Protein AF-C5KFU1-F1 (afdb_monomer)

Mean predicted aligned error: 5.85 Å

Structure (mmCIF, N/CA/C/O backbone):
data_AF-C5KFU1-F1
#
_entry.id   AF-C5KFU1-F1
#
loop_
_atom_site.group_PDB
_atom_site.id
_atom_site.type_symbol
_atom_site.label_atom_id
_atom_site.label_alt_id
_atom_site.label_comp_id
_atom_site.label_asym_id
_atom_site.label_entity_id
_atom_site.label_seq_id
_atom_site.pdbx_PDB_ins_code
_atom_site.Cartn_x
_atom_site.Cartn_y
_atom_site.Cartn_z
_atom_site.occupancy
_atom_site.B_iso_or_equiv
_atom_site.auth_seq_id
_atom_site.auth_comp_id
_atom_site.auth_asym_id
_atom_site.auth_atom_id
_atom_site.pdbx_PDB_model_num
ATOM 1 N N . MET A 1 1 ? 23.909 -7.661 12.023 1.00 32.44 1 MET A N 1
ATOM 2 C CA . MET A 1 1 ? 24.406 -8.267 10.771 1.00 32.44 1 MET A CA 1
ATOM 3 C C . MET A 1 1 ? 23.389 -7.959 9.678 1.00 32.44 1 MET A C 1
ATOM 5 O O . MET A 1 1 ? 22.402 -8.667 9.555 1.00 32.44 1 MET A O 1
ATOM 9 N N . HIS A 1 2 ? 23.560 -6.827 8.987 1.00 33.78 2 HIS A N 1
ATOM 10 C CA . HIS A 1 2 ? 22.727 -6.436 7.845 1.00 33.78 2 HIS A CA 1
ATOM 11 C C . HIS A 1 2 ? 23.196 -7.223 6.617 1.00 33.78 2 HIS A C 1
ATOM 13 O O . HIS A 1 2 ? 24.215 -6.885 6.025 1.00 33.78 2 HIS A O 1
ATOM 19 N N . VAL A 1 3 ? 22.464 -8.271 6.242 1.00 35.06 3 VAL A N 1
ATOM 20 C CA . VAL A 1 3 ? 22.690 -9.031 4.999 1.00 35.06 3 VAL A CA 1
ATOM 21 C C . VAL A 1 3 ? 21.727 -8.532 3.913 1.00 35.06 3 VAL A C 1
ATOM 23 O O . VAL A 1 3 ? 21.016 -9.309 3.294 1.00 35.06 3 VAL A O 1
ATOM 26 N N . MET A 1 4 ? 21.632 -7.212 3.724 1.00 42.28 4 MET A N 1
ATOM 27 C CA . MET A 1 4 ? 20.799 -6.611 2.662 1.00 42.28 4 MET A CA 1
ATOM 28 C C . MET A 1 4 ? 21.600 -5.775 1.655 1.00 42.28 4 MET A C 1
ATOM 30 O O . MET A 1 4 ? 21.015 -5.284 0.700 1.00 42.28 4 MET A O 1
ATOM 34 N N . SER A 1 5 ? 22.923 -5.628 1.813 1.00 41.75 5 SER A N 1
ATOM 35 C CA . SER A 1 5 ? 23.741 -4.774 0.931 1.00 41.75 5 SER A CA 1
ATOM 36 C C . SER A 1 5 ? 24.549 -5.528 -0.135 1.00 41.75 5 SER A C 1
ATOM 38 O O . SER A 1 5 ? 25.476 -4.951 -0.695 1.00 41.75 5 SER A O 1
ATOM 40 N N . LEU A 1 6 ? 24.276 -6.814 -0.377 1.00 42.38 6 LEU A N 1
ATOM 41 C CA . LEU A 1 6 ? 25.052 -7.635 -1.324 1.00 42.38 6 LEU A CA 1
ATOM 42 C C . LEU A 1 6 ? 24.289 -8.001 -2.595 1.00 42.38 6 LEU A C 1
ATOM 44 O O . LEU A 1 6 ? 24.774 -8.807 -3.383 1.00 42.38 6 LEU A O 1
ATOM 48 N N . VAL A 1 7 ? 23.100 -7.441 -2.789 1.00 52.97 7 VAL A N 1
ATOM 49 C CA . VAL A 1 7 ? 22.285 -7.758 -3.953 1.00 52.97 7 VAL A CA 1
ATOM 50 C C . VAL A 1 7 ? 21.918 -6.459 -4.637 1.00 52.97 7 VAL A C 1
ATOM 52 O O . VAL A 1 7 ? 21.150 -5.668 -4.084 1.00 52.97 7 VAL A O 1
ATOM 55 N N . ASP A 1 8 ? 22.532 -6.219 -5.795 1.00 59.06 8 ASP A N 1
ATOM 56 C CA . ASP A 1 8 ? 22.275 -5.023 -6.584 1.00 59.06 8 ASP A CA 1
ATOM 57 C C . ASP A 1 8 ? 20.764 -4.887 -6.828 1.00 59.06 8 ASP A C 1
ATOM 59 O O . ASP A 1 8 ? 20.093 -5.881 -7.141 1.00 59.06 8 ASP A O 1
ATOM 63 N N . PRO A 1 9 ? 20.193 -3.685 -6.644 1.00 66.06 9 PRO A N 1
ATOM 64 C CA . PRO A 1 9 ? 18.788 -3.459 -6.931 1.00 66.06 9 PRO A CA 1
ATOM 65 C C . PRO A 1 9 ? 18.484 -3.822 -8.386 1.00 66.06 9 PRO A C 1
ATOM 67 O O . PRO A 1 9 ? 19.321 -3.646 -9.275 1.00 66.06 9 PRO A O 1
ATOM 70 N N . MET A 1 10 ? 17.273 -4.330 -8.630 1.00 76.62 10 MET A N 1
ATOM 71 C CA . MET A 1 10 ? 16.796 -4.580 -9.984 1.00 76.62 10 MET A CA 1
ATOM 72 C C . MET A 1 10 ? 16.982 -3.311 -10.816 1.00 76.62 10 MET A C 1
ATOM 74 O O . MET A 1 10 ? 16.533 -2.234 -10.420 1.00 76.62 10 MET A O 1
ATOM 78 N N . ALA A 1 11 ? 17.663 -3.447 -11.955 1.00 80.44 11 ALA A N 1
ATOM 79 C CA . ALA A 1 11 ? 17.890 -2.331 -12.859 1.00 80.44 11 ALA A CA 1
ATOM 80 C C . ALA A 1 11 ? 16.551 -1.673 -13.219 1.00 80.44 11 ALA A C 1
ATOM 82 O O . ALA A 1 11 ? 15.593 -2.375 -13.547 1.00 80.44 11 ALA A O 1
ATOM 83 N N . GLU A 1 12 ? 16.494 -0.339 -13.190 1.00 80.56 12 GLU A N 1
ATOM 84 C CA . GLU A 1 12 ? 15.259 0.429 -13.419 1.00 80.56 12 GLU A CA 1
ATOM 85 C C . GLU A 1 12 ? 14.545 0.034 -14.722 1.00 80.56 12 GLU A C 1
ATOM 87 O O . GLU A 1 12 ? 13.318 -0.063 -14.758 1.00 80.56 12 GLU A O 1
ATOM 92 N N . ASP A 1 13 ? 15.310 -0.270 -15.775 1.00 87.38 13 ASP A N 1
ATOM 93 C CA . ASP A 1 13 ? 14.774 -0.756 -17.050 1.00 87.38 13 ASP A CA 1
ATOM 94 C C . ASP A 1 13 ? 14.004 -2.080 -16.898 1.00 87.38 13 ASP A C 1
ATOM 96 O O . ASP A 1 13 ? 12.928 -2.249 -17.468 1.00 87.38 13 ASP A O 1
ATOM 100 N N . MET A 1 14 ? 14.496 -3.011 -16.076 1.00 88.50 14 MET A N 1
ATOM 101 C CA . MET A 1 14 ? 13.814 -4.283 -15.836 1.00 88.50 14 MET A CA 1
ATOM 102 C C . MET A 1 14 ? 12.508 -4.084 -15.063 1.00 88.50 14 MET A C 1
ATOM 104 O O . MET A 1 14 ? 11.489 -4.653 -15.453 1.00 88.50 14 MET A O 1
ATOM 108 N N . SER A 1 15 ? 12.513 -3.244 -14.023 1.00 88.12 15 SER A N 1
ATOM 109 C CA . SER A 1 15 ? 11.301 -2.911 -13.261 1.00 88.12 15 SER A CA 1
ATOM 110 C C . SER A 1 15 ? 10.228 -2.327 -14.178 1.00 88.12 15 SER A C 1
ATOM 112 O O . SER A 1 15 ? 9.089 -2.792 -14.190 1.00 88.12 15 SER A O 1
ATOM 114 N N . LYS A 1 16 ? 10.615 -1.387 -15.048 1.00 90.56 16 LYS A N 1
ATOM 115 C CA . LYS A 1 16 ? 9.707 -0.790 -16.029 1.00 90.56 16 LYS A CA 1
ATOM 116 C C . LYS A 1 16 ? 9.153 -1.820 -17.017 1.00 90.56 16 LYS A C 1
ATOM 118 O O . LYS A 1 16 ? 7.958 -1.824 -17.298 1.00 90.56 16 LYS A O 1
ATOM 123 N N . ARG A 1 17 ? 9.991 -2.736 -17.512 1.00 93.25 17 ARG A N 1
ATOM 124 C CA . ARG A 1 17 ? 9.552 -3.813 -18.418 1.00 93.25 17 ARG A CA 1
ATOM 125 C C . ARG A 1 17 ? 8.562 -4.767 -17.749 1.00 93.25 17 ARG A C 1
ATOM 127 O O . ARG A 1 17 ? 7.618 -5.201 -18.405 1.00 93.25 17 ARG A O 1
ATOM 134 N N . LEU A 1 18 ? 8.748 -5.079 -16.466 1.00 92.56 18 LEU A N 1
ATOM 1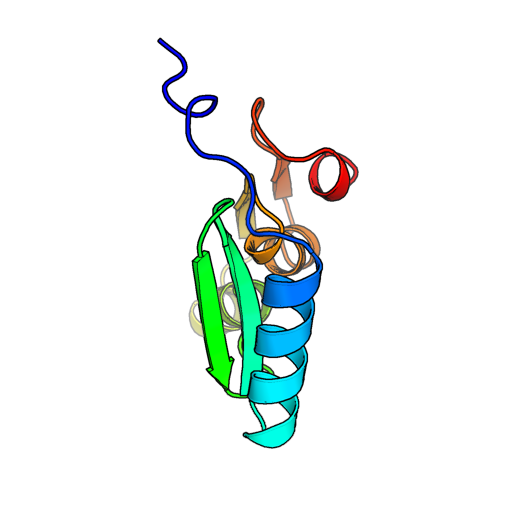35 C CA . LEU A 1 18 ? 7.810 -5.900 -15.695 1.00 92.56 18 LEU A CA 1
ATOM 136 C C . LEU A 1 18 ? 6.486 -5.174 -15.444 1.00 92.56 18 LEU A C 1
ATOM 138 O O . LEU A 1 18 ? 5.427 -5.783 -15.587 1.00 92.56 18 LEU A O 1
ATOM 142 N N . GLU A 1 19 ? 6.525 -3.879 -15.133 1.00 93.12 19 GLU A N 1
ATOM 143 C CA . GLU A 1 19 ? 5.318 -3.057 -15.013 1.00 93.12 19 GLU A CA 1
ATOM 144 C C . GLU A 1 19 ? 4.534 -2.994 -16.326 1.00 93.12 19 GLU A C 1
ATOM 146 O O . GLU A 1 19 ? 3.312 -3.147 -16.327 1.00 93.12 19 GLU A O 1
ATOM 151 N N . ASP A 1 20 ? 5.220 -2.785 -17.448 1.00 95.56 20 ASP A N 1
ATOM 152 C CA . ASP A 1 20 ? 4.588 -2.719 -18.764 1.00 95.56 20 ASP A CA 1
ATOM 153 C C . ASP A 1 20 ? 4.015 -4.082 -19.173 1.00 95.56 20 ASP A C 1
ATOM 155 O O . ASP A 1 20 ? 2.870 -4.158 -19.625 1.00 95.56 20 ASP A O 1
ATOM 159 N N . PHE A 1 21 ? 4.742 -5.173 -18.911 1.00 95.44 21 PHE A N 1
ATOM 160 C CA . PHE A 1 21 ? 4.228 -6.531 -19.085 1.00 95.44 21 PHE A CA 1
ATOM 161 C C . PHE A 1 21 ? 2.973 -6.775 -18.236 1.00 95.44 21 PHE A C 1
ATOM 163 O O . PHE A 1 21 ? 1.954 -7.223 -18.765 1.00 95.44 21 PHE A O 1
ATOM 170 N N . ALA A 1 22 ? 2.997 -6.429 -16.946 1.00 95.62 22 ALA A N 1
ATOM 171 C CA . ALA A 1 22 ? 1.843 -6.583 -16.067 1.00 95.62 22 ALA A CA 1
ATOM 172 C C . ALA A 1 22 ? 0.635 -5.791 -16.592 1.00 95.62 22 ALA A C 1
ATOM 174 O O . ALA A 1 22 ? -0.457 -6.351 -16.698 1.00 95.62 22 ALA A O 1
ATOM 175 N N . LYS A 1 23 ? 0.829 -4.533 -17.013 1.00 95.06 23 LYS A N 1
ATOM 176 C CA . LYS A 1 23 ? -0.233 -3.703 -17.608 1.00 95.06 23 LYS A CA 1
ATOM 177 C C . LYS A 1 23 ? -0.835 -4.354 -18.854 1.00 95.06 23 LYS A C 1
ATOM 179 O O . LYS A 1 23 ? -2.062 -4.410 -18.952 1.00 95.06 23 LYS A O 1
ATOM 184 N 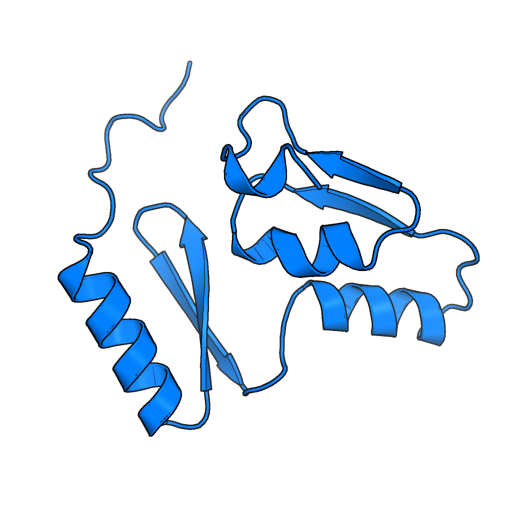N . CYS A 1 24 ? -0.005 -4.869 -19.767 1.00 96.88 24 CYS A N 1
ATOM 185 C CA . CYS A 1 24 ? -0.450 -5.574 -20.975 1.00 96.88 24 CYS A CA 1
ATOM 186 C C . CYS A 1 24 ? -1.265 -6.835 -20.660 1.00 96.88 24 CYS A C 1
ATOM 188 O O . CYS A 1 24 ? -2.202 -7.153 -21.387 1.00 96.88 24 CYS A O 1
ATOM 190 N N . MET A 1 25 ? -0.950 -7.518 -19.559 1.00 96.44 25 MET A N 1
ATOM 191 C CA . MET A 1 25 ? -1.677 -8.701 -19.094 1.00 96.44 25 MET A CA 1
ATOM 192 C C . MET A 1 25 ? -2.933 -8.369 -18.270 1.00 96.44 25 MET A C 1
ATOM 194 O O . MET A 1 25 ? -3.603 -9.275 -17.783 1.00 96.44 25 MET A O 1
ATOM 198 N N . GLY A 1 26 ? -3.271 -7.085 -18.087 1.00 95.38 26 GLY A N 1
ATOM 199 C CA . GLY A 1 26 ? -4.387 -6.675 -17.228 1.00 95.38 26 GLY A CA 1
ATOM 200 C C . GLY A 1 26 ? -4.101 -6.826 -15.728 1.00 95.38 26 GLY A C 1
ATOM 201 O O . GLY A 1 26 ? -5.029 -6.801 -14.923 1.00 95.38 26 GLY A O 1
ATOM 202 N N . CYS A 1 27 ? -2.830 -6.940 -15.356 1.00 96.81 27 CYS A N 1
ATOM 203 C CA . CYS A 1 27 ? -2.312 -7.099 -14.001 1.00 96.81 27 CYS A CA 1
ATOM 204 C C . CYS A 1 27 ? -1.631 -5.809 -13.499 1.00 96.81 27 CYS A C 1
ATOM 206 O O . CYS A 1 27 ? -1.618 -4.778 -14.178 1.00 96.81 27 CYS A O 1
ATOM 208 N N . VAL A 1 28 ? -1.066 -5.875 -12.294 1.00 93.38 28 VAL A N 1
ATOM 209 C CA . VAL A 1 28 ? -0.216 -4.855 -11.664 1.00 93.38 28 VAL A CA 1
ATOM 210 C C . VAL A 1 28 ? 1.053 -5.531 -11.144 1.00 93.38 28 VAL A C 1
ATOM 212 O O . VAL A 1 28 ? 0.994 -6.674 -10.697 1.00 93.38 28 VAL A O 1
ATOM 215 N N . ALA A 1 29 ? 2.189 -4.837 -11.216 1.00 92.25 29 ALA A N 1
ATOM 216 C CA . ALA A 1 29 ? 3.433 -5.261 -10.583 1.00 92.25 29 ALA A CA 1
ATOM 217 C C . ALA A 1 29 ? 3.585 -4.559 -9.222 1.00 92.25 29 ALA A C 1
ATOM 219 O O . ALA A 1 29 ? 3.433 -3.342 -9.143 1.00 92.25 29 ALA A O 1
ATOM 220 N N . ALA A 1 30 ? 3.882 -5.309 -8.163 1.00 88.62 30 ALA A N 1
ATOM 221 C CA . ALA A 1 30 ? 4.136 -4.789 -6.822 1.00 88.62 30 ALA A CA 1
ATOM 222 C C . ALA A 1 30 ? 5.556 -5.160 -6.384 1.00 88.62 30 ALA A C 1
ATOM 224 O O . ALA A 1 30 ? 5.931 -6.332 -6.406 1.00 88.62 30 ALA A O 1
ATOM 225 N N . GLN A 1 31 ? 6.362 -4.172 -5.990 1.00 85.62 31 GLN A N 1
ATOM 226 C CA . GLN A 1 31 ? 7.735 -4.430 -5.560 1.00 85.62 31 GLN A CA 1
ATOM 227 C C . GLN A 1 31 ? 7.779 -4.858 -4.093 1.00 85.62 31 GLN A C 1
ATOM 229 O O . GLN A 1 31 ? 7.464 -4.072 -3.198 1.00 85.62 31 GLN A O 1
ATOM 234 N N . SER A 1 32 ? 8.198 -6.102 -3.867 1.00 79.06 32 SER A N 1
ATOM 235 C CA . SER A 1 32 ? 8.273 -6.710 -2.534 1.00 79.06 32 SER A CA 1
ATOM 236 C C . SER A 1 32 ? 9.684 -6.664 -1.952 1.00 79.06 32 SER A C 1
ATOM 238 O O . SER A 1 32 ? 9.853 -6.423 -0.763 1.00 79.06 32 SER A O 1
ATOM 240 N N . VAL A 1 33 ? 10.706 -6.855 -2.789 1.00 80.38 33 VAL A N 1
ATOM 241 C CA . VAL A 1 33 ? 12.127 -6.762 -2.417 1.00 80.38 33 VAL A CA 1
ATOM 242 C C . VAL A 1 33 ? 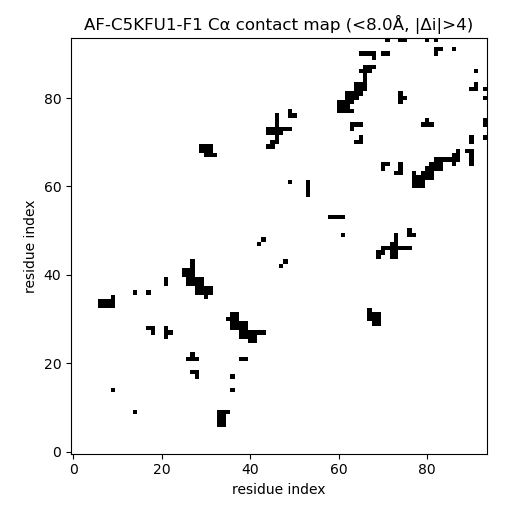12.929 -6.165 -3.576 1.00 80.38 33 VAL A C 1
ATOM 244 O O . VAL A 1 33 ? 12.422 -6.021 -4.688 1.00 80.38 33 VAL A O 1
ATOM 247 N N . SER A 1 34 ? 14.202 -5.835 -3.346 1.00 77.88 34 SER A N 1
ATOM 248 C CA . SER A 1 34 ? 15.054 -5.157 -4.337 1.00 77.88 34 SER A CA 1
ATOM 249 C C . SER A 1 34 ? 15.196 -5.902 -5.671 1.00 77.88 34 SER A C 1
ATOM 251 O O . SER A 1 34 ? 15.357 -5.253 -6.700 1.00 77.88 34 SER A O 1
ATOM 253 N N . MET A 1 35 ? 15.104 -7.236 -5.674 1.00 83.50 35 MET A N 1
ATOM 254 C CA . MET A 1 35 ? 15.270 -8.085 -6.863 1.00 83.50 35 MET A CA 1
ATOM 255 C C . MET A 1 35 ? 14.000 -8.806 -7.332 1.00 83.50 35 MET A C 1
ATOM 257 O O . MET A 1 35 ? 14.077 -9.622 -8.249 1.00 83.50 35 MET A O 1
ATOM 261 N N . ALA A 1 36 ? 12.838 -8.545 -6.732 1.00 84.56 36 ALA A N 1
ATOM 262 C CA . ALA A 1 36 ? 11.613 -9.242 -7.113 1.00 84.56 36 ALA A CA 1
ATOM 263 C C . ALA A 1 36 ? 10.398 -8.317 -7.128 1.00 84.56 36 ALA A C 1
ATOM 265 O O . ALA A 1 36 ? 10.222 -7.457 -6.260 1.00 84.56 36 ALA A O 1
ATOM 266 N N . MET A 1 37 ? 9.543 -8.555 -8.117 1.00 89.50 37 MET A N 1
ATOM 267 C CA . MET A 1 37 ? 8.225 -7.953 -8.235 1.00 89.50 37 MET A CA 1
ATOM 268 C C . MET A 1 37 ? 7.186 -9.057 -8.374 1.00 89.50 37 MET A C 1
ATOM 270 O O . MET A 1 37 ? 7.387 -10.017 -9.119 1.00 89.50 37 MET A O 1
ATOM 274 N N . ASP A 1 38 ? 6.068 -8.884 -7.684 1.00 90.56 38 ASP A N 1
ATOM 275 C CA . ASP A 1 38 ? 4.913 -9.761 -7.785 1.00 90.56 38 ASP A CA 1
ATOM 276 C C . ASP A 1 38 ? 3.969 -9.228 -8.861 1.00 90.56 38 ASP A C 1
ATOM 278 O O . ASP A 1 38 ? 3.620 -8.049 -8.851 1.00 90.56 38 ASP A O 1
ATOM 282 N N . ILE A 1 39 ? 3.531 -10.089 -9.782 1.00 93.19 39 ILE A N 1
ATOM 283 C CA . ILE A 1 39 ? 2.483 -9.750 -10.749 1.00 93.19 39 ILE A CA 1
ATOM 284 C C . ILE A 1 39 ? 1.159 -10.257 -10.198 1.00 93.19 39 ILE A C 1
ATOM 286 O O . ILE A 1 39 ? 0.934 -11.462 -10.094 1.00 93.19 39 ILE A O 1
ATOM 290 N N . VAL A 1 40 ? 0.275 -9.326 -9.863 1.00 94.00 40 VAL A N 1
ATOM 291 C CA . VAL A 1 40 ? -1.019 -9.601 -9.238 1.00 94.00 40 VAL A CA 1
ATOM 292 C C . VAL A 1 40 ? -2.167 -9.091 -10.109 1.00 94.00 40 VAL A C 1
ATOM 294 O O . VAL A 1 40 ? -1.963 -8.187 -10.926 1.00 94.00 40 VAL A O 1
ATOM 297 N N . PRO A 1 41 ? -3.391 -9.635 -9.968 1.00 95.94 41 PRO A N 1
ATOM 298 C CA . PRO A 1 41 ? -4.549 -9.105 -10.675 1.00 95.94 41 PRO A CA 1
ATOM 299 C C . PRO A 1 41 ? -4.747 -7.615 -10.396 1.00 95.94 41 PRO A C 1
ATOM 301 O O . PRO A 1 41 ? -4.475 -7.122 -9.299 1.00 95.94 41 PRO A O 1
ATOM 304 N N . ARG A 1 42 ? -5.260 -6.881 -11.385 1.00 93.69 42 ARG A N 1
ATOM 305 C CA . ARG A 1 42 ? -5.550 -5.456 -11.217 1.00 93.69 42 ARG A CA 1
ATOM 306 C C . ARG A 1 42 ? -6.492 -5.215 -10.039 1.00 93.69 42 ARG A C 1
ATOM 308 O O . ARG A 1 42 ? -7.516 -5.877 -9.904 1.00 93.69 42 ARG A O 1
ATOM 315 N N . GLY A 1 43 ? -6.141 -4.224 -9.222 1.00 90.75 43 GLY A N 1
ATOM 316 C CA . GLY A 1 43 ? -6.892 -3.846 -8.026 1.00 90.75 43 GLY A CA 1
ATOM 317 C C . GLY A 1 43 ? -6.541 -4.657 -6.778 1.00 90.75 43 GLY A C 1
ATOM 318 O O . GLY A 1 43 ? -7.021 -4.314 -5.705 1.00 90.75 43 GLY A O 1
ATOM 319 N N . VAL A 1 44 ? -5.699 -5.692 -6.879 1.00 94.06 44 VAL A N 1
ATOM 320 C CA . VAL A 1 44 ? -5.202 -6.426 -5.709 1.00 94.06 44 VAL A CA 1
ATOM 321 C C . VAL A 1 44 ? -4.005 -5.689 -5.111 1.00 94.06 44 VAL A C 1
ATOM 323 O O . VAL A 1 44 ? -3.019 -5.438 -5.798 1.00 94.06 44 VAL A O 1
ATOM 326 N N . SER A 1 45 ? -4.080 -5.379 -3.817 1.00 94.69 45 SER A N 1
ATOM 327 C CA . SER A 1 45 ? -2.969 -4.842 -3.024 1.00 94.69 45 SER A CA 1
ATOM 328 C C . SER A 1 45 ? -3.085 -5.281 -1.563 1.00 94.69 45 SER A C 1
ATOM 330 O O . SER A 1 45 ? -4.135 -5.780 -1.136 1.00 94.69 45 SER A O 1
ATOM 332 N N . LYS A 1 46 ? -2.020 -5.085 -0.770 1.00 95.75 46 LYS A N 1
ATOM 333 C CA . LYS A 1 46 ? -2.083 -5.304 0.685 1.00 95.75 46 LYS A CA 1
ATOM 334 C C . LYS A 1 46 ? -3.140 -4.401 1.333 1.00 95.75 46 LYS A C 1
ATOM 336 O O . LYS A 1 46 ? -3.859 -4.872 2.208 1.00 95.75 46 LYS A O 1
ATOM 341 N N . GLY A 1 47 ? -3.29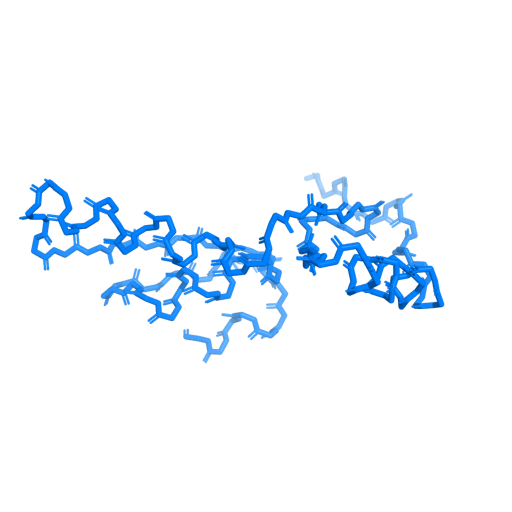0 -3.163 0.847 1.00 96.25 47 GLY A N 1
ATOM 342 C CA . GLY A 1 47 ? -4.314 -2.215 1.302 1.00 96.25 47 GLY A CA 1
ATOM 343 C C . GLY A 1 47 ? -5.733 -2.747 1.142 1.00 96.25 47 GLY A C 1
ATOM 344 O O . GLY A 1 47 ? -6.487 -2.808 2.112 1.00 96.25 47 GLY A O 1
ATOM 345 N N . LEU A 1 48 ? -6.072 -3.258 -0.048 1.00 97.12 48 LEU A N 1
ATOM 346 C CA . LEU A 1 48 ? -7.365 -3.918 -0.246 1.00 97.12 48 LEU A CA 1
ATOM 347 C C . LEU A 1 48 ? -7.533 -5.122 0.695 1.00 97.12 48 LEU A C 1
ATOM 349 O O . LEU A 1 48 ? -8.608 -5.320 1.259 1.00 97.12 48 LEU A O 1
ATOM 353 N N . GLY A 1 49 ? -6.476 -5.916 0.880 1.00 96.75 49 GLY A N 1
ATOM 354 C CA . GLY A 1 49 ? -6.493 -7.069 1.777 1.00 96.75 49 GLY A CA 1
ATOM 355 C C . GLY A 1 49 ? -6.864 -6.697 3.213 1.00 96.75 49 GLY A C 1
ATOM 356 O O . GLY A 1 49 ? -7.786 -7.285 3.780 1.00 96.75 49 GLY A O 1
ATOM 357 N N . VAL A 1 50 ? -6.187 -5.704 3.796 1.00 97.62 50 VAL A N 1
ATOM 358 C CA . VAL A 1 50 ? -6.440 -5.288 5.185 1.00 97.62 50 VAL A CA 1
ATOM 359 C C . VAL A 1 50 ? -7.799 -4.611 5.352 1.00 97.62 50 VAL A C 1
ATOM 361 O O . VAL A 1 50 ? -8.480 -4.879 6.342 1.00 97.62 50 VAL A O 1
ATOM 364 N N . LYS A 1 51 ? -8.251 -3.843 4.352 1.00 96.94 51 LYS A N 1
ATOM 365 C CA . LYS A 1 51 ? -9.603 -3.273 4.314 1.00 96.94 51 LYS A CA 1
ATOM 366 C C . LYS A 1 51 ? -10.677 -4.355 4.383 1.00 96.94 51 LYS A C 1
ATOM 368 O O . LYS A 1 51 ? -11.536 -4.330 5.262 1.00 96.94 51 LYS A O 1
ATOM 373 N N . VAL A 1 52 ? -10.587 -5.349 3.496 1.00 97.50 52 VAL A N 1
ATOM 374 C CA . VAL A 1 52 ? -11.534 -6.472 3.450 1.00 97.50 52 VAL A CA 1
ATOM 375 C C . VAL A 1 52 ? -11.523 -7.247 4.767 1.00 97.50 52 VAL A C 1
ATOM 377 O O . VAL A 1 52 ? -12.581 -7.650 5.245 1.00 97.50 52 VAL A O 1
ATOM 380 N N . LEU A 1 53 ? -10.353 -7.453 5.381 1.00 97.12 53 LEU A N 1
ATOM 381 C CA . LEU A 1 53 ? -10.257 -8.113 6.685 1.00 97.12 53 LEU A CA 1
ATOM 382 C C . LEU A 1 53 ? -10.929 -7.291 7.795 1.00 97.12 53 LEU A C 1
ATOM 384 O O . LEU A 1 53 ? -11.702 -7.856 8.571 1.00 97.12 53 LEU A O 1
ATOM 388 N N . LYS A 1 54 ? -10.682 -5.977 7.856 1.00 96.62 54 LYS A N 1
ATOM 389 C CA . LYS A 1 54 ? -11.301 -5.069 8.834 1.00 96.62 54 LYS A CA 1
ATOM 390 C C . LYS A 1 54 ? -12.826 -5.106 8.733 1.00 96.62 54 LYS A C 1
ATOM 392 O O . LYS A 1 54 ? -13.496 -5.331 9.741 1.00 96.62 54 LYS A O 1
ATOM 397 N N . GLU A 1 55 ? -13.361 -4.968 7.520 1.00 96.62 55 GLU A N 1
ATOM 398 C CA . GLU A 1 55 ? -14.803 -4.992 7.243 1.00 96.62 55 GLU A CA 1
ATOM 399 C C . GLU A 1 55 ? -15.428 -6.357 7.561 1.00 96.62 55 GLU A C 1
ATOM 401 O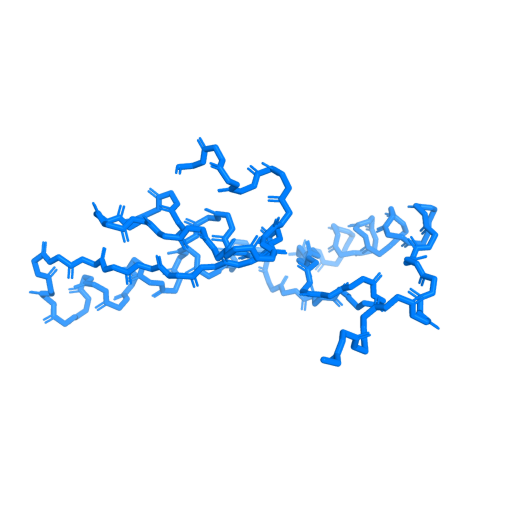 O . GLU A 1 55 ? -16.439 -6.434 8.258 1.00 96.62 55 GLU A O 1
ATOM 406 N N . LYS A 1 56 ? -14.808 -7.450 7.098 1.00 98.00 56 LYS A N 1
ATOM 407 C CA . LYS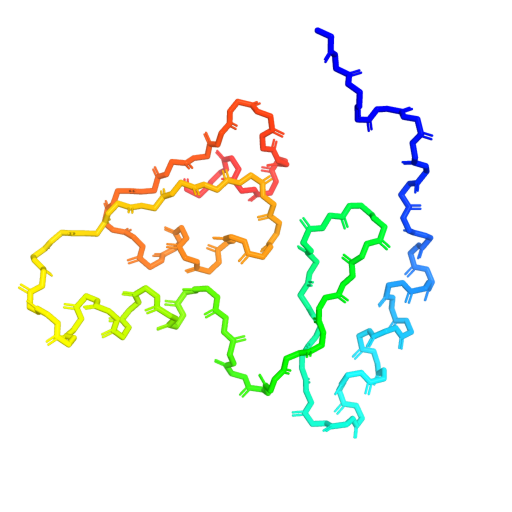 A 1 56 ? -15.346 -8.810 7.248 1.00 98.00 56 LYS A CA 1
ATOM 408 C C . LYS A 1 56 ? -15.475 -9.246 8.706 1.00 98.00 56 LYS A C 1
ATOM 410 O O . LYS A 1 56 ? -16.412 -9.968 9.039 1.00 98.00 56 LYS A O 1
ATOM 415 N N . TYR A 1 57 ? -14.527 -8.854 9.552 1.00 97.69 57 TYR A N 1
ATOM 416 C CA . TYR A 1 57 ? -14.498 -9.257 10.959 1.00 97.69 57 TYR A CA 1
ATOM 417 C C . TYR A 1 57 ? -15.005 -8.170 11.915 1.00 97.69 57 TYR A C 1
ATOM 419 O O . TYR A 1 57 ? -15.062 -8.408 13.119 1.00 97.69 57 TYR A O 1
ATOM 427 N N . GLY A 1 58 ? -15.400 -7.001 11.400 1.00 96.56 58 GLY A N 1
ATOM 428 C CA . GLY A 1 58 ? -15.919 -5.903 12.214 1.00 96.56 58 GLY A CA 1
ATOM 429 C C . GLY A 1 58 ? -14.881 -5.317 13.173 1.00 96.56 58 GLY A C 1
ATOM 430 O O . GLY A 1 58 ? -15.231 -4.907 14.281 1.00 96.56 58 GLY A O 1
ATOM 431 N N . TYR A 1 59 ? -13.602 -5.299 12.785 1.00 96.75 59 TYR A N 1
ATOM 432 C CA . TYR A 1 59 ? -12.557 -4.708 13.618 1.00 96.75 59 TYR A CA 1
ATOM 433 C C . TYR A 1 59 ? -12.675 -3.183 13.620 1.00 96.75 59 TYR A C 1
ATOM 435 O O . TYR A 1 59 ? -12.666 -2.537 12.574 1.00 96.75 59 TYR A O 1
ATOM 443 N N . ALA A 1 60 ? -12.754 -2.598 14.814 1.00 94.88 60 ALA A N 1
ATOM 444 C CA . ALA A 1 60 ? -12.865 -1.149 14.974 1.00 94.88 60 ALA A CA 1
ATOM 445 C C . ALA A 1 60 ? -11.558 -0.406 14.655 1.00 94.88 60 ALA A C 1
ATOM 447 O O . ALA A 1 60 ? -11.597 0.764 14.290 1.00 94.88 60 ALA A O 1
ATOM 448 N N . CYS A 1 61 ? -10.416 -1.078 14.804 1.00 96.50 61 CYS A N 1
ATOM 449 C CA . CYS A 1 61 ? -9.094 -0.497 14.620 1.00 96.50 61 CYS A CA 1
ATOM 450 C C . CYS A 1 61 ? -8.178 -1.488 13.897 1.00 96.50 61 CYS A C 1
ATOM 452 O O . CYS A 1 61 ? -8.180 -2.684 14.199 1.00 96.50 61 CYS A O 1
ATOM 454 N N . LEU A 1 62 ? -7.402 -0.973 12.954 1.00 96.75 62 LEU A N 1
ATOM 455 C CA . LEU A 1 62 ? -6.439 -1.677 12.133 1.00 96.75 62 LEU A CA 1
ATOM 456 C C . LEU A 1 62 ? -5.070 -1.018 12.311 1.00 96.75 62 LEU A C 1
ATOM 458 O O . LEU A 1 62 ? -4.875 0.142 11.956 1.00 96.75 62 LEU A O 1
ATOM 462 N N . ALA A 1 63 ? -4.114 -1.784 12.827 1.00 97.31 63 ALA A N 1
ATOM 463 C CA . ALA A 1 63 ? -2.70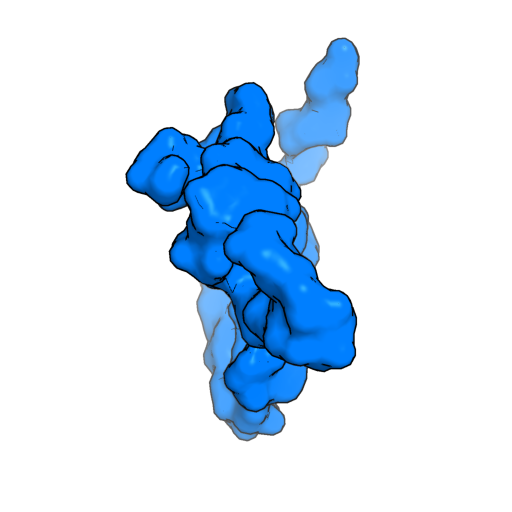8 -1.410 12.818 1.00 97.31 63 ALA A CA 1
ATOM 464 C C . ALA A 1 63 ? -1.992 -2.165 11.694 1.00 97.31 63 ALA A C 1
ATOM 466 O O . ALA A 1 63 ? -2.204 -3.369 11.532 1.00 97.31 63 ALA A O 1
ATOM 467 N N . CYS A 1 64 ? -1.146 -1.481 10.928 1.00 98.00 64 CYS A N 1
ATOM 468 C CA . CYS A 1 64 ? -0.325 -2.098 9.883 1.00 98.00 64 CYS A CA 1
ATOM 469 C C . CYS A 1 64 ? 1.130 -1.664 10.036 1.00 98.00 64 CYS A C 1
ATOM 471 O O . CYS A 1 64 ? 1.415 -0.526 10.397 1.00 98.00 64 CYS A O 1
ATOM 473 N N . ILE A 1 65 ? 2.049 -2.590 9.763 1.00 97.50 65 ILE A N 1
ATOM 474 C CA . ILE A 1 65 ? 3.492 -2.394 9.917 1.00 97.50 65 ILE A CA 1
ATOM 475 C C . ILE A 1 65 ? 4.160 -2.775 8.598 1.00 97.50 65 ILE A C 1
ATOM 477 O O . ILE A 1 65 ? 3.927 -3.883 8.120 1.00 97.50 65 ILE A O 1
ATOM 481 N N . GLY A 1 66 ? 4.973 -1.887 8.024 1.00 94.94 66 GLY A N 1
ATOM 482 C CA . GLY A 1 66 ? 5.572 -2.088 6.701 1.00 94.94 66 GLY A CA 1
ATOM 483 C C . GLY A 1 66 ? 6.983 -1.526 6.554 1.00 94.94 66 GLY A C 1
ATOM 484 O O . GLY A 1 66 ? 7.425 -0.683 7.342 1.00 94.94 66 GLY A O 1
ATOM 485 N N . ASP A 1 67 ? 7.695 -2.005 5.537 1.00 94.38 67 ASP A N 1
ATOM 486 C CA . ASP A 1 67 ? 9.074 -1.613 5.227 1.00 94.38 67 ASP A CA 1
ATOM 487 C C . ASP A 1 67 ? 9.342 -1.355 3.726 1.00 94.38 67 ASP A C 1
ATOM 489 O O . ASP A 1 67 ? 10.306 -0.651 3.399 1.00 94.38 67 ASP A O 1
ATOM 493 N N . ALA A 1 68 ? 8.465 -1.816 2.824 1.00 91.69 68 ALA A N 1
ATOM 494 C CA . ALA A 1 68 ? 8.636 -1.726 1.369 1.00 91.69 68 ALA A CA 1
ATOM 495 C C . ALA A 1 68 ? 7.473 -1.027 0.628 1.00 91.69 68 ALA A C 1
ATOM 497 O O . ALA A 1 68 ? 6.428 -0.717 1.194 1.00 91.69 68 ALA A O 1
ATOM 498 N N . MET A 1 69 ? 7.631 -0.777 -0.681 1.00 90.88 69 MET A N 1
ATOM 499 C CA . MET A 1 69 ? 6.608 -0.083 -1.489 1.00 90.88 69 MET A CA 1
ATOM 500 C C . MET A 1 69 ? 5.276 -0.837 -1.568 1.00 9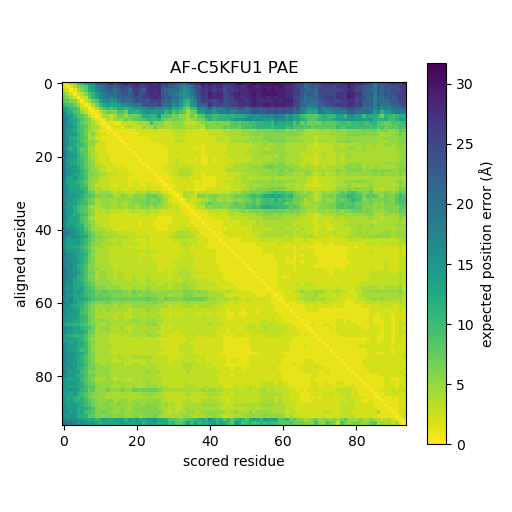0.88 69 MET A C 1
ATOM 502 O O . MET A 1 69 ? 4.228 -0.201 -1.627 1.00 90.88 69 MET A O 1
ATOM 506 N N . ASN A 1 70 ? 5.283 -2.173 -1.551 1.00 91.25 70 ASN A N 1
ATOM 507 C CA . ASN A 1 70 ? 4.042 -2.953 -1.552 1.00 91.25 70 ASN A CA 1
ATOM 508 C C . ASN A 1 70 ? 3.214 -2.796 -0.256 1.00 91.25 70 ASN A C 1
ATOM 510 O O . ASN A 1 70 ? 2.052 -3.203 -0.238 1.00 91.25 70 ASN A O 1
ATOM 514 N N . ASP A 1 71 ? 3.788 -2.214 0.803 1.00 94.88 71 ASP A N 1
ATOM 515 C CA . ASP A 1 71 ? 3.118 -1.915 2.072 1.00 94.88 71 ASP A CA 1
ATOM 516 C C . ASP A 1 71 ? 2.435 -0.545 2.087 1.00 94.88 71 ASP A C 1
ATOM 518 O O . ASP A 1 71 ? 1.601 -0.289 2.953 1.00 94.88 71 ASP A O 1
ATOM 522 N N . TYR A 1 72 ? 2.766 0.337 1.141 1.00 94.44 72 TYR A N 1
ATOM 523 C CA . TYR A 1 72 ? 2.284 1.717 1.131 1.00 94.44 72 TYR A CA 1
ATOM 524 C C . TYR A 1 72 ? 0.754 1.795 1.247 1.00 94.44 72 TYR A C 1
ATOM 526 O O . TYR A 1 72 ? 0.232 2.434 2.157 1.00 94.44 72 TYR A O 1
ATOM 534 N N . ASP A 1 73 ? 0.032 1.054 0.402 1.00 95.12 73 ASP A N 1
ATOM 535 C CA . ASP A 1 73 ? -1.435 1.061 0.400 1.00 95.12 73 ASP A CA 1
ATOM 536 C C . ASP A 1 73 ? -2.044 0.553 1.718 1.00 95.12 73 ASP A C 1
ATOM 538 O O . ASP A 1 73 ? -3.097 1.034 2.126 1.00 95.12 73 ASP A O 1
ATOM 542 N N . MET A 1 74 ? -1.418 -0.424 2.395 1.00 96.94 74 MET A N 1
ATOM 543 C CA . MET A 1 74 ? -1.945 -0.912 3.681 1.00 96.94 74 MET A CA 1
ATOM 544 C C . MET A 1 74 ? -1.657 0.042 4.831 1.00 96.94 74 MET A C 1
ATOM 546 O O . MET A 1 74 ? -2.452 0.112 5.761 1.00 96.94 74 MET A O 1
ATOM 550 N N . LEU A 1 75 ? -0.545 0.778 4.768 1.00 97.50 75 LEU A N 1
ATOM 551 C CA . LEU A 1 75 ? -0.240 1.817 5.744 1.00 97.50 75 LEU A CA 1
ATOM 552 C C . LEU A 1 75 ? -1.219 2.988 5.606 1.00 97.50 75 LEU A C 1
ATOM 554 O O . LEU A 1 75 ? -1.701 3.483 6.615 1.00 97.50 75 LEU A O 1
ATOM 558 N N . ILE A 1 76 ? -1.597 3.363 4.381 1.00 96.69 76 ILE A N 1
ATOM 559 C CA . ILE A 1 76 ? -2.621 4.393 4.141 1.00 96.69 76 ILE A CA 1
ATOM 560 C C . ILE A 1 76 ? -4.007 3.970 4.657 1.00 96.69 76 ILE A C 1
ATOM 562 O O . ILE A 1 76 ? -4.757 4.804 5.155 1.00 96.69 76 ILE A O 1
ATOM 566 N N . GLU A 1 77 ? -4.359 2.687 4.544 1.00 96.69 77 GLU A N 1
ATOM 567 C CA . GLU A 1 77 ? -5.653 2.164 5.012 1.00 96.69 77 GLU A CA 1
ATOM 568 C C . GLU A 1 77 ? -5.714 1.964 6.542 1.00 96.69 77 GLU A C 1
ATOM 570 O O . GLU A 1 77 ? -6.798 1.857 7.118 1.00 96.69 77 GLU A O 1
ATOM 575 N N . ALA A 1 78 ? -4.566 1.878 7.217 1.00 97.19 78 ALA A N 1
ATOM 576 C CA . ALA A 1 78 ? -4.500 1.611 8.648 1.00 97.19 78 ALA A CA 1
ATOM 577 C C . ALA A 1 78 ? -4.923 2.821 9.492 1.00 97.19 78 ALA A C 1
ATOM 579 O O . ALA A 1 78 ? -4.561 3.959 9.211 1.00 97.19 78 ALA A O 1
ATOM 580 N N . ASP A 1 79 ? -5.608 2.560 10.607 1.00 96.94 79 ASP A N 1
ATOM 581 C CA . ASP A 1 79 ? -5.849 3.587 11.629 1.00 96.94 79 ASP A CA 1
ATOM 582 C C . ASP A 1 79 ? -4.562 3.891 12.416 1.00 96.94 79 ASP A C 1
ATOM 584 O O . ASP A 1 79 ? -4.390 4.987 12.947 1.00 96.94 79 ASP A O 1
ATOM 588 N N . VAL A 1 80 ? -3.657 2.906 12.506 1.00 97.44 80 VAL A N 1
ATOM 589 C CA . VAL A 1 80 ? -2.336 3.033 13.135 1.00 97.44 80 VAL A CA 1
ATOM 590 C C . VAL A 1 80 ? -1.254 2.486 12.188 1.00 97.44 80 VAL A C 1
ATOM 592 O O . VAL A 1 80 ? -0.939 1.290 12.241 1.00 97.44 80 VAL A O 1
ATOM 595 N N . PRO A 1 81 ? -0.685 3.324 11.306 1.00 97.50 81 PRO A N 1
ATOM 596 C CA . PRO A 1 81 ? 0.435 2.935 10.456 1.00 97.50 81 PRO A CA 1
ATOM 597 C C . PRO A 1 81 ? 1.766 2.976 11.210 1.00 97.50 81 PRO A C 1
ATOM 599 O O . PRO A 1 81 ? 2.021 3.865 12.023 1.00 97.50 81 PRO A O 1
ATOM 602 N N . VAL A 1 82 ? 2.646 2.015 10.922 1.00 97.44 82 VAL A N 1
ATOM 603 C CA . VAL A 1 82 ? 4.008 1.968 11.463 1.00 97.44 82 VAL A CA 1
ATOM 604 C C . VAL A 1 82 ? 5.000 1.634 10.352 1.00 97.44 82 VAL A C 1
ATOM 606 O O . VAL A 1 82 ? 5.034 0.516 9.836 1.00 97.44 82 VAL A O 1
ATOM 609 N N . ALA A 1 83 ? 5.867 2.588 10.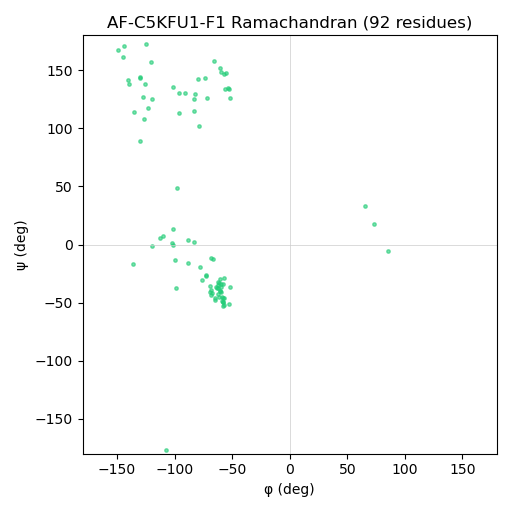024 1.00 97.06 83 ALA A N 1
ATOM 610 C CA . ALA A 1 83 ? 7.031 2.333 9.186 1.00 97.06 83 ALA A CA 1
ATOM 611 C C . ALA A 1 83 ? 8.182 1.756 10.026 1.00 97.06 83 ALA A C 1
ATOM 613 O O . ALA A 1 83 ? 8.568 2.315 11.057 1.00 97.06 83 ALA A O 1
ATOM 614 N N . MET A 1 84 ? 8.762 0.644 9.577 1.00 96.44 84 MET A N 1
ATOM 615 C CA . MET A 1 84 ? 9.893 0.010 10.257 1.00 96.44 84 MET A CA 1
ATOM 616 C C . MET A 1 84 ? 11.157 0.885 10.227 1.00 96.44 84 MET A C 1
ATOM 618 O O . MET A 1 84 ? 11.358 1.722 9.346 1.00 96.44 84 MET A O 1
ATOM 622 N N . GLY A 1 85 ? 12.089 0.654 11.158 1.00 94.38 85 GLY A N 1
ATOM 623 C CA . GLY A 1 85 ? 13.357 1.400 11.199 1.00 94.38 85 GLY A CA 1
ATOM 624 C C . GLY A 1 85 ? 14.175 1.289 9.901 1.00 94.38 85 GLY A C 1
ATOM 625 O O . GLY A 1 85 ? 14.796 2.266 9.471 1.00 94.38 85 GLY A O 1
ATOM 626 N N . ASN A 1 86 ? 14.111 0.128 9.241 1.00 92.44 86 ASN A N 1
ATOM 627 C CA . ASN A 1 86 ? 14.748 -0.173 7.954 1.00 92.44 86 ASN A CA 1
ATOM 628 C C . ASN A 1 86 ? 13.888 0.180 6.729 1.00 92.44 86 ASN A C 1
ATOM 630 O O . ASN A 1 86 ? 14.302 -0.121 5.613 1.00 92.44 86 ASN A O 1
ATOM 634 N N . ALA A 1 87 ? 12.718 0.788 6.925 1.00 92.50 87 ALA A N 1
ATOM 635 C CA . ALA A 1 87 ? 11.819 1.133 5.837 1.00 92.50 87 ALA A CA 1
ATOM 636 C C . ALA A 1 87 ? 12.463 2.078 4.815 1.00 92.50 87 ALA A C 1
ATOM 638 O O . ALA A 1 87 ? 13.266 2.955 5.171 1.00 92.50 87 ALA A O 1
ATOM 639 N N . ILE A 1 88 ? 12.044 1.941 3.556 1.00 89.69 88 ILE A N 1
ATOM 640 C CA . ILE A 1 88 ? 12.370 2.908 2.504 1.00 89.69 88 ILE A CA 1
ATOM 641 C C . ILE A 1 88 ? 11.815 4.297 2.849 1.00 89.69 88 ILE A C 1
ATOM 643 O O . ILE A 1 88 ? 10.811 4.434 3.552 1.00 89.69 88 ILE A O 1
ATOM 647 N N . SER A 1 89 ? 12.466 5.353 2.360 1.00 91.50 89 SER A N 1
ATOM 648 C CA . SER A 1 89 ? 12.100 6.732 2.709 1.00 91.50 89 SER A CA 1
ATOM 649 C C . SER A 1 89 ? 10.663 7.079 2.319 1.00 91.50 89 SER A C 1
ATOM 651 O O . SER A 1 89 ? 9.998 7.800 3.057 1.00 91.50 89 SER A O 1
ATOM 653 N N . GLN A 1 90 ? 10.170 6.521 1.210 1.00 88.88 90 GLN A N 1
ATOM 654 C CA . GLN A 1 90 ? 8.830 6.769 0.684 1.00 88.88 90 GLN A CA 1
ATOM 655 C C . GLN A 1 90 ? 7.710 6.368 1.646 1.00 88.88 90 GLN A C 1
ATOM 657 O O . GLN A 1 90 ? 6.657 6.994 1.618 1.00 88.88 90 GLN A O 1
ATOM 662 N N . ILE A 1 91 ? 7.916 5.357 2.497 1.00 92.56 91 ILE A N 1
ATOM 663 C CA . ILE A 1 91 ? 6.872 4.916 3.433 1.00 92.56 91 ILE A CA 1
ATOM 664 C C . ILE A 1 91 ? 7.064 5.464 4.851 1.00 92.56 91 ILE A C 1
ATOM 666 O O . ILE A 1 91 ? 6.145 5.413 5.655 1.00 92.56 91 ILE A O 1
ATOM 670 N N . LYS A 1 92 ? 8.240 6.020 5.174 1.00 91.75 92 LYS A N 1
ATOM 671 C CA . LYS A 1 92 ? 8.507 6.648 6.484 1.00 91.75 92 LYS A CA 1
ATOM 672 C C . LYS A 1 92 ? 7.736 7.946 6.718 1.00 91.75 92 LYS A C 1
ATOM 674 O O . LYS A 1 92 ? 7.765 8.474 7.824 1.00 91.75 92 LYS A O 1
ATOM 679 N N . VAL A 1 93 ? 7.128 8.478 5.667 1.00 84.62 93 VAL A N 1
ATOM 680 C CA . VAL A 1 93 ? 6.356 9.725 5.678 1.00 84.62 93 VAL A CA 1
ATOM 681 C C . VAL A 1 93 ? 4.846 9.485 5.698 1.00 84.62 93 VAL A C 1
ATOM 683 O O . VAL A 1 93 ? 4.097 10.456 5.618 1.00 84.62 93 VAL A O 1
ATOM 686 N N . VAL A 1 94 ? 4.424 8.215 5.738 1.00 77.88 94 VAL A N 1
ATOM 687 C CA . VAL A 1 94 ? 3.017 7.804 5.833 1.00 77.88 94 VAL A CA 1
ATOM 688 C C . VAL A 1 94 ? 2.533 7.937 7.269 1.00 77.88 94 VAL A C 1
ATOM 690 O O . VAL A 1 94 ? 3.296 7.535 8.178 1.00 77.88 94 VAL A O 1
#

pLDDT: mean 88.25, std 15.33, range [32.44, 98.0]

Foldseek 3Di:
DPPQPPDAFDDPVVVVVVQVVLVVVQWGWDDDHRHDTDTGHPPDAVLVVQVCVCVVVVPPFFEDEDAERSCQNNQVNGPHYHYDPNHDPVNNVD

Nearest PDB structures (foldseek):
  3gyg-assembly3_B  TM=5.983E-01  e=4.904E-03  Bacillus subtilis subsp. subtilis str. 168
  3mpo-assembly1_A  TM=6.913E-01  e=5.391E-02  Levilactobacillus brevis ATCC 367
  2yj4-assembly2_B  TM=6.003E-01  e=4.701E-02  Saccharolobus solfataricus P2
  8ier-assembly1_P  TM=7.181E-01  e=2.122E-01  Homo sapiens
  4grs-assembly1_B  TM=4.878E-01  e=6.517E+00  Thermotoga maritima MSB8

Sequence (94 aa):
MHVMSLVDPMAEDMSKRLEDFAKCMGCVAAQSVSMAMDIVPRGVSKGLGVKVLKEKYGYACLACIGDAMNDYDMLIEADVPVAMGNAISQIKVV

Radius of gyration: 14.85 Å; Cα contacts (8 Å, |Δi|>4): 142; chains: 1; bounding box: 41×20×36 Å

Solvent-accessible surface area (backbone atoms only — not comparable to full-atom values): 5488 Å² total; per-residue (Å²): 136,85,89,70,86,84,63,78,61,54,52,68,68,58,55,50,51,47,40,52,50,19,49,75,72,59,26,36,57,38,46,71,51,65,78,46,66,47,77,38,59,61,88,68,48,52,20,55,51,53,50,52,51,32,65,74,70,65,51,92,72,43,74,31,76,36,46,45,72,46,32,44,54,24,34,72,68,25,79,44,51,40,57,43,95,85,29,45,75,84,47,65,77,105

InterPro domains:
  IPR023214 HAD superfamily [G3DSA:3.40.50.1000] (43-92)
  IPR036412 HAD-like superfamily [SSF56784] (13-92)

Organism: Perkinsus marinus (strain ATCC 50983 / TXsc) (NCBI:txid423536)

Secondary structure (DSSP, 8-state):
----SSSPPPPHHHHHHHHHHHHHTTEEEEEEETTEEEEEETT--HHHHHHHHHHHHT-S--EEEE-SGGGHHHHHH-SEEEE-TT--TTTTT-